Protein AF-A0A972GJ49-F1 (afdb_monomer_lite)

Structure (mmCIF, N/CA/C/O backbone):
data_AF-A0A972GJ49-F1
#
_entry.id   AF-A0A972GJ49-F1
#
loop_
_atom_site.group_PDB
_atom_site.id
_atom_site.type_symbol
_atom_site.label_atom_id
_atom_site.label_alt_id
_atom_site.label_comp_id
_atom_site.label_asym_id
_atom_site.label_entity_id
_atom_site.label_seq_id
_atom_site.pdbx_PDB_ins_code
_atom_site.Cartn_x
_atom_site.Cartn_y
_atom_site.Cartn_z
_atom_site.occupancy
_atom_site.B_iso_or_equiv
_atom_site.auth_seq_id
_atom_site.auth_comp_id
_atom_site.auth_asym_id
_atom_site.auth_atom_id
_atom_site.pdbx_PDB_model_num
ATOM 1 N N . MET A 1 1 ? 14.540 -7.497 -19.920 1.00 67.38 1 MET A N 1
ATOM 2 C CA . MET A 1 1 ? 15.086 -6.366 -19.139 1.00 67.38 1 MET A CA 1
ATOM 3 C C . MET A 1 1 ? 14.039 -5.266 -19.133 1.00 67.38 1 MET A C 1
ATOM 5 O O . MET A 1 1 ? 13.673 -4.796 -20.205 1.00 67.38 1 MET A O 1
ATOM 9 N N . ILE A 1 2 ? 13.479 -4.933 -17.970 1.00 77.19 2 ILE A N 1
ATOM 10 C CA . ILE A 1 2 ? 12.448 -3.892 -17.863 1.00 77.19 2 ILE A CA 1
ATOM 11 C C . ILE A 1 2 ? 13.086 -2.532 -18.159 1.00 77.19 2 ILE A C 1
ATOM 13 O O . ILE A 1 2 ? 14.187 -2.237 -17.698 1.00 77.19 2 ILE A O 1
ATOM 17 N N . ASN A 1 3 ? 12.400 -1.701 -18.942 1.00 90.19 3 ASN A N 1
ATOM 18 C CA . ASN A 1 3 ? 12.855 -0.346 -19.225 1.00 90.19 3 ASN A CA 1
ATOM 19 C C . ASN A 1 3 ? 12.867 0.481 -17.926 1.00 90.19 3 ASN A C 1
ATOM 21 O O . ASN A 1 3 ? 11.826 0.660 -17.291 1.00 90.19 3 ASN A O 1
ATOM 25 N N . ASN A 1 4 ? 14.030 1.023 -17.557 1.00 89.44 4 ASN A N 1
ATOM 26 C CA . ASN A 1 4 ? 14.206 1.789 -16.319 1.00 89.44 4 ASN A CA 1
ATOM 27 C C . ASN A 1 4 ? 13.275 3.009 -16.223 1.00 89.44 4 ASN A C 1
ATOM 29 O O . ASN A 1 4 ? 12.807 3.331 -15.137 1.00 89.44 4 ASN A O 1
ATOM 33 N N . VAL A 1 5 ? 12.941 3.656 -17.343 1.00 92.50 5 VAL A N 1
ATOM 34 C CA . VAL A 1 5 ? 11.990 4.780 -17.365 1.00 92.50 5 VAL A CA 1
ATOM 35 C C . VAL A 1 5 ? 10.581 4.306 -17.012 1.00 92.50 5 VAL A C 1
ATOM 37 O O . VAL A 1 5 ? 9.883 4.968 -16.245 1.00 92.50 5 VAL A O 1
ATOM 40 N N . ILE A 1 6 ? 10.165 3.154 -17.547 1.00 90.94 6 ILE A N 1
ATOM 41 C CA . ILE A 1 6 ? 8.862 2.549 -17.234 1.00 90.94 6 ILE A CA 1
ATOM 42 C C . ILE A 1 6 ? 8.819 2.155 -15.758 1.00 90.94 6 ILE A C 1
ATOM 44 O O . ILE A 1 6 ? 7.852 2.484 -15.075 1.00 90.94 6 ILE A O 1
ATOM 48 N N . LYS A 1 7 ? 9.891 1.534 -15.251 1.00 92.56 7 LYS A N 1
ATOM 49 C CA . LYS A 1 7 ? 10.006 1.161 -13.839 1.00 92.56 7 LYS A CA 1
ATOM 50 C C . LYS A 1 7 ? 9.868 2.375 -12.920 1.00 92.56 7 LYS A C 1
ATOM 52 O O . LYS A 1 7 ? 9.018 2.364 -12.039 1.00 92.56 7 LYS A O 1
ATOM 57 N N . THR A 1 8 ? 10.614 3.452 -13.169 1.00 93.44 8 THR A N 1
ATOM 58 C CA . THR A 1 8 ? 10.538 4.677 -12.355 1.00 93.44 8 THR A CA 1
ATOM 59 C C . THR A 1 8 ? 9.139 5.296 -12.363 1.00 93.44 8 THR A C 1
ATOM 61 O O . THR A 1 8 ? 8.633 5.691 -11.314 1.00 93.44 8 THR A O 1
ATOM 64 N N . LYS A 1 9 ? 8.479 5.354 -13.528 1.00 94.56 9 LYS A N 1
ATOM 65 C CA . LYS A 1 9 ? 7.103 5.869 -13.625 1.00 94.56 9 LYS A CA 1
ATOM 66 C C . LYS A 1 9 ? 6.112 4.996 -12.856 1.00 94.56 9 LYS A C 1
ATOM 68 O O . LYS A 1 9 ? 5.271 5.528 -12.138 1.00 94.56 9 LYS A O 1
ATOM 73 N N . ALA A 1 10 ? 6.239 3.676 -12.972 1.00 94.56 10 ALA A N 1
ATOM 74 C CA . ALA A 1 10 ? 5.404 2.730 -12.245 1.00 94.56 10 ALA A CA 1
ATOM 75 C C . ALA A 1 10 ? 5.596 2.851 -10.726 1.00 94.56 10 ALA A C 1
ATOM 77 O O . ALA A 1 10 ? 4.610 2.884 -10.003 1.00 94.56 10 ALA A O 1
ATOM 78 N N . MET A 1 11 ? 6.831 3.007 -10.237 1.00 93.75 11 MET A N 1
ATOM 79 C CA . MET A 1 11 ? 7.099 3.246 -8.810 1.00 93.75 11 MET A CA 1
ATOM 80 C C . MET A 1 11 ? 6.448 4.546 -8.311 1.00 93.75 11 MET A C 1
ATOM 82 O O . MET A 1 11 ? 5.850 4.567 -7.238 1.00 93.75 11 MET A O 1
ATOM 86 N N . GLY A 1 12 ? 6.524 5.624 -9.100 1.00 93.81 12 GLY A N 1
ATOM 87 C CA . GLY A 1 12 ? 5.852 6.887 -8.783 1.00 93.81 12 GLY A CA 1
ATOM 88 C C . GLY A 1 12 ? 4.336 6.725 -8.665 1.00 93.81 12 GLY A C 1
ATOM 89 O O . GLY A 1 12 ? 3.744 7.174 -7.685 1.00 93.81 12 GLY A O 1
ATOM 90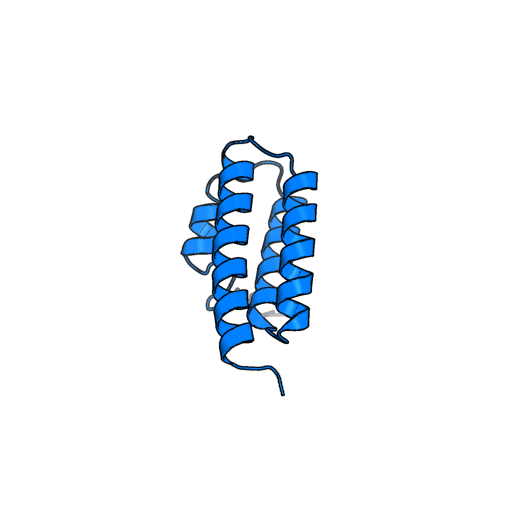 N N . PHE A 1 13 ? 3.732 6.018 -9.623 1.00 96.00 13 PHE A N 1
ATOM 91 C CA . PHE A 1 13 ? 2.311 5.681 -9.592 1.00 96.00 13 PHE A CA 1
ATOM 92 C C . PHE A 1 13 ? 1.946 4.826 -8.369 1.00 96.00 13 PHE A C 1
ATOM 94 O O . PHE A 1 13 ? 0.998 5.154 -7.663 1.00 96.00 13 PHE A O 1
ATOM 101 N N . ILE A 1 14 ? 2.718 3.771 -8.076 1.00 95.88 14 ILE A N 1
ATOM 102 C CA . ILE A 1 14 ? 2.489 2.877 -6.931 1.00 95.88 14 ILE A CA 1
ATOM 103 C C . ILE A 1 14 ? 2.432 3.671 -5.621 1.00 95.88 14 ILE A C 1
ATOM 105 O O . ILE A 1 14 ? 1.494 3.495 -4.847 1.00 95.88 14 ILE A O 1
ATOM 109 N N . ASN A 1 15 ? 3.392 4.572 -5.382 1.00 94.25 15 ASN A N 1
ATOM 110 C CA . ASN A 1 15 ? 3.406 5.387 -4.163 1.00 94.25 15 ASN A CA 1
ATOM 111 C C . ASN A 1 15 ? 2.170 6.287 -4.054 1.00 94.25 15 ASN A C 1
ATOM 113 O O . ASN A 1 15 ? 1.530 6.331 -3.004 1.00 94.25 15 ASN A O 1
ATOM 117 N N . GLN A 1 16 ? 1.837 6.992 -5.140 1.00 96.38 16 GLN A N 1
ATOM 118 C CA . GLN A 1 16 ? 0.681 7.890 -5.179 1.00 96.38 16 GLN A CA 1
ATOM 119 C C . GLN A 1 16 ? -0.619 7.131 -4.910 1.00 96.38 16 GLN A C 1
ATOM 121 O O . GLN A 1 16 ? -1.456 7.589 -4.134 1.00 96.38 16 GLN A O 1
ATOM 126 N N . GLU A 1 17 ? -0.764 5.953 -5.510 1.00 97.12 17 GLU A N 1
ATOM 127 C CA . GLU A 1 17 ? -1.988 5.174 -5.412 1.00 97.12 17 GLU A CA 1
ATOM 128 C C . GLU A 1 17 ? -2.145 4.508 -4.041 1.00 97.12 17 GLU A C 1
ATOM 130 O O . GLU A 1 17 ? -3.239 4.527 -3.478 1.00 97.12 17 GLU A O 1
ATOM 135 N N . ILE A 1 18 ? -1.058 4.007 -3.436 1.00 96.38 18 ILE A N 1
ATOM 136 C CA . ILE A 1 18 ? -1.094 3.541 -2.040 1.00 96.38 18 ILE A CA 1
ATOM 137 C C . ILE A 1 18 ? -1.499 4.695 -1.120 1.00 96.38 18 ILE A C 1
ATOM 139 O O . ILE A 1 18 ? -2.400 4.533 -0.298 1.00 96.38 18 ILE A O 1
ATOM 143 N N . GLU A 1 19 ? -0.879 5.870 -1.254 1.00 95.38 19 GLU A N 1
ATOM 144 C CA . GLU A 1 19 ? -1.203 7.015 -0.402 1.00 95.38 19 GLU A CA 1
ATOM 145 C C . GLU A 1 19 ? -2.669 7.445 -0.545 1.00 95.38 19 GLU A C 1
ATOM 147 O O . GLU A 1 19 ? -3.333 7.709 0.467 1.00 95.38 19 GLU A O 1
ATOM 152 N N . ARG A 1 20 ? -3.185 7.485 -1.779 1.00 97.12 20 ARG A N 1
ATOM 153 C CA . ARG A 1 20 ? -4.584 7.808 -2.075 1.00 97.12 20 ARG A CA 1
ATOM 154 C C . ARG A 1 20 ? -5.530 6.818 -1.397 1.00 97.12 20 ARG A C 1
ATOM 156 O O . ARG A 1 20 ? -6.364 7.242 -0.599 1.00 97.12 20 ARG A O 1
ATOM 163 N N . LEU A 1 21 ? -5.345 5.517 -1.637 1.00 97.62 21 LEU A N 1
ATOM 164 C CA . LEU A 1 21 ? -6.187 4.452 -1.079 1.00 97.62 21 LEU A CA 1
ATOM 165 C C . LEU A 1 21 ? -6.173 4.450 0.453 1.00 97.62 21 LEU A C 1
ATOM 167 O O . LEU A 1 21 ? -7.220 4.333 1.086 1.00 97.62 21 LEU A O 1
ATOM 171 N N . LEU A 1 22 ? -5.001 4.625 1.067 1.00 95.81 22 LEU A N 1
ATOM 172 C CA . LEU A 1 22 ? -4.881 4.688 2.523 1.00 95.81 22 LEU A CA 1
ATOM 173 C C . LEU A 1 22 ? -5.551 5.933 3.109 1.00 95.81 22 LEU A C 1
ATOM 175 O O . LEU A 1 22 ? -6.205 5.839 4.144 1.00 95.81 22 LEU A O 1
ATOM 179 N N . THR A 1 23 ? -5.418 7.086 2.448 1.00 94.69 23 THR A N 1
ATOM 180 C CA . THR A 1 23 ? -6.059 8.336 2.884 1.00 94.69 23 THR A CA 1
ATOM 181 C C . THR A 1 23 ? -7.580 8.246 2.779 1.00 94.69 23 THR A C 1
ATOM 183 O O . THR A 1 23 ? -8.287 8.680 3.686 1.00 94.69 23 THR A O 1
ATOM 186 N N . GLU A 1 24 ? -8.092 7.698 1.680 1.00 96.25 24 GLU A N 1
ATOM 187 C CA . GLU A 1 24 ? -9.529 7.526 1.463 1.00 96.25 24 GLU A CA 1
ATOM 188 C C . GLU A 1 24 ? -10.129 6.516 2.441 1.00 96.25 24 GLU A C 1
ATOM 190 O O . GLU A 1 24 ? -11.172 6.799 3.031 1.00 96.25 24 GLU A O 1
ATOM 195 N N . LEU A 1 25 ? -9.444 5.394 2.688 1.00 95.50 25 LEU A N 1
ATOM 196 C CA . LEU A 1 25 ? -9.867 4.406 3.681 1.00 95.50 25 LEU A CA 1
ATOM 197 C C . LEU A 1 25 ? -9.873 5.003 5.095 1.00 95.50 25 LEU A C 1
ATOM 199 O O . LEU A 1 25 ? -10.833 4.824 5.838 1.00 95.50 25 LEU A O 1
ATOM 203 N N . GLU A 1 26 ? -8.824 5.742 5.469 1.00 93.62 26 GLU A N 1
ATOM 204 C CA . GLU A 1 26 ? -8.726 6.399 6.779 1.00 93.62 26 GLU A CA 1
ATOM 205 C C . GLU A 1 26 ? -9.839 7.438 6.995 1.00 93.62 26 GLU A C 1
ATOM 207 O O . GLU A 1 26 ? -10.326 7.601 8.113 1.00 93.62 26 GLU A O 1
ATOM 212 N N . ARG A 1 27 ? -10.271 8.113 5.924 1.00 93.25 27 ARG A N 1
ATOM 213 C CA . ARG A 1 27 ? -11.377 9.084 5.941 1.00 93.25 27 ARG A CA 1
ATOM 214 C C . ARG A 1 27 ? -12.763 8.446 5.818 1.00 93.25 27 ARG A C 1
ATOM 216 O O . ARG A 1 27 ? -13.751 9.170 5.897 1.00 93.25 27 ARG A O 1
ATOM 223 N N . GLY A 1 28 ? -12.846 7.132 5.606 1.00 93.19 28 GLY A N 1
ATOM 224 C CA . GLY A 1 28 ? -14.108 6.431 5.359 1.00 93.19 28 GLY A CA 1
ATOM 225 C C . GLY A 1 28 ? -14.765 6.784 4.020 1.00 93.19 28 GLY A C 1
ATOM 226 O O . GLY A 1 28 ? -15.973 6.626 3.886 1.00 93.19 28 GLY A O 1
ATOM 227 N N . LEU A 1 29 ? -13.993 7.286 3.048 1.00 96.00 29 LEU A N 1
ATOM 228 C CA . LEU A 1 29 ? -14.478 7.595 1.696 1.00 96.00 29 LEU A CA 1
ATOM 229 C C . LEU A 1 29 ? -14.617 6.343 0.827 1.00 96.00 29 LEU A C 1
ATOM 231 O O . LEU A 1 29 ? -15.425 6.333 -0.094 1.00 96.00 29 LEU A O 1
ATOM 235 N N . ILE A 1 30 ? -13.834 5.307 1.131 1.00 96.50 30 ILE A N 1
ATOM 236 C CA . ILE A 1 30 ? -13.935 3.984 0.517 1.00 96.50 30 ILE A CA 1
ATOM 237 C C . ILE A 1 30 ? -14.054 2.917 1.599 1.00 96.50 30 ILE A C 1
ATOM 239 O O . ILE A 1 30 ? -13.544 3.060 2.716 1.00 96.50 30 ILE A O 1
ATOM 243 N N . SER A 1 31 ? -14.718 1.826 1.250 1.00 95.81 31 SER A N 1
ATOM 244 C CA . SER A 1 31 ? -14.817 0.633 2.073 1.00 95.81 31 SER A CA 1
ATOM 245 C C . SER A 1 31 ? -13.494 -0.134 2.135 1.00 95.81 31 SER A C 1
ATOM 247 O O . SER A 1 31 ? -12.577 0.027 1.324 1.00 95.81 31 SER A O 1
ATOM 249 N N . LYS A 1 32 ? -13.422 -1.043 3.109 1.00 95.25 32 LYS A N 1
ATOM 250 C CA . LYS A 1 32 ? -12.321 -1.995 3.266 1.00 95.25 32 LYS A CA 1
ATOM 251 C C . LYS A 1 32 ? -12.069 -2.806 1.989 1.00 95.25 32 LYS A C 1
ATOM 253 O O . LYS A 1 32 ? -10.915 -3.007 1.614 1.00 95.25 32 LYS A O 1
ATOM 258 N N . ASP A 1 33 ? -13.134 -3.265 1.337 1.00 96.38 33 ASP A N 1
ATOM 259 C CA . ASP A 1 33 ? -13.040 -4.119 0.152 1.00 96.38 33 ASP A CA 1
ATOM 260 C C . ASP A 1 33 ? -12.572 -3.332 -1.074 1.00 96.38 33 ASP A C 1
ATOM 262 O O . ASP A 1 33 ? -11.708 -3.812 -1.809 1.00 96.38 33 ASP A O 1
ATOM 266 N N . GLU A 1 34 ? -13.044 -2.093 -1.244 1.00 97.50 34 GLU A N 1
ATOM 267 C CA . GLU A 1 34 ? -12.558 -1.181 -2.288 1.00 97.50 34 GLU A CA 1
ATOM 268 C C . GLU A 1 34 ? -11.068 -0.868 -2.109 1.00 97.50 34 GLU A C 1
ATOM 270 O O . GLU A 1 34 ? -10.297 -0.955 -3.068 1.00 97.50 34 GLU A O 1
ATOM 275 N N . ALA A 1 35 ? -10.628 -0.594 -0.876 1.00 97.25 35 ALA A N 1
ATOM 276 C CA . ALA A 1 35 ? -9.217 -0.361 -0.580 1.00 97.25 35 ALA A CA 1
ATOM 277 C C . ALA A 1 35 ? -8.349 -1.592 -0.892 1.00 97.25 35 ALA A C 1
ATOM 279 O O . ALA A 1 35 ? -7.294 -1.467 -1.515 1.00 97.25 35 ALA A O 1
ATOM 280 N N . ILE A 1 36 ? -8.791 -2.794 -0.502 1.00 97.31 36 ILE A N 1
ATOM 281 C CA . ILE A 1 36 ? -8.079 -4.047 -0.801 1.00 97.31 36 ILE A CA 1
ATOM 282 C C . ILE A 1 36 ? -8.048 -4.316 -2.313 1.00 97.31 36 ILE A C 1
ATOM 284 O O . ILE A 1 36 ? -7.010 -4.725 -2.833 1.00 97.31 36 ILE A O 1
ATOM 288 N N . GLY A 1 37 ? -9.148 -4.073 -3.031 1.00 98.19 37 GLY A N 1
ATOM 289 C CA . GLY A 1 37 ? -9.210 -4.196 -4.490 1.00 98.19 37 GLY A CA 1
ATOM 290 C C . GLY A 1 37 ? -8.226 -3.259 -5.198 1.00 98.19 37 GLY A C 1
ATOM 291 O O . GLY A 1 37 ? -7.468 -3.694 -6.071 1.00 98.19 37 GLY A O 1
ATOM 292 N N . GLY A 1 38 ? -8.165 -1.999 -4.758 1.00 98.00 38 GLY A N 1
ATOM 293 C CA . GLY A 1 38 ? -7.178 -1.028 -5.229 1.00 98.00 38 GLY A CA 1
ATOM 294 C C . GLY A 1 38 ? -5.745 -1.491 -4.958 1.00 98.00 38 GLY A C 1
ATOM 295 O O . GLY A 1 38 ? -4.929 -1.555 -5.875 1.00 98.00 38 GLY A O 1
ATOM 296 N N . LEU A 1 39 ? -5.450 -1.923 -3.729 1.00 98.00 39 LEU A N 1
ATOM 297 C CA . LEU A 1 39 ? -4.121 -2.412 -3.348 1.00 98.00 39 LEU A CA 1
ATOM 298 C C . LEU A 1 39 ? -3.697 -3.659 -4.140 1.00 98.00 39 LEU A C 1
ATOM 300 O O . LEU A 1 39 ? -2.537 -3.757 -4.529 1.00 98.00 39 LEU A O 1
ATOM 304 N N . ASN A 1 40 ? -4.613 -4.580 -4.453 1.00 98.25 40 ASN A N 1
ATOM 305 C CA . ASN A 1 40 ? -4.318 -5.722 -5.329 1.00 98.25 40 ASN A CA 1
ATOM 306 C C . ASN A 1 40 ? -3.956 -5.280 -6.756 1.00 98.25 40 ASN A C 1
ATOM 308 O O . ASN A 1 40 ? -3.076 -5.865 -7.386 1.00 98.25 40 ASN A O 1
ATOM 312 N N . THR A 1 41 ? -4.594 -4.225 -7.264 1.00 97.94 41 THR A N 1
ATOM 313 C CA . THR A 1 41 ? -4.237 -3.652 -8.571 1.00 97.94 41 THR A CA 1
ATOM 314 C C . THR A 1 41 ? -2.821 -3.079 -8.538 1.00 97.94 41 THR A C 1
ATOM 316 O O . THR A 1 41 ? -2.013 -3.369 -9.421 1.00 97.94 41 THR A O 1
ATOM 319 N N . VAL A 1 42 ? -2.479 -2.342 -7.478 1.00 97.56 42 VAL A N 1
ATOM 320 C CA . VAL A 1 42 ? -1.121 -1.818 -7.276 1.00 97.56 42 VAL A CA 1
ATOM 321 C C . VAL A 1 42 ? -0.096 -2.950 -7.130 1.00 97.56 42 VAL A C 1
ATOM 323 O O . VAL A 1 42 ? 0.994 -2.867 -7.697 1.00 97.56 42 VAL A O 1
ATOM 326 N N . TYR A 1 43 ? -0.446 -4.039 -6.440 1.00 97.75 43 TYR A N 1
ATOM 327 C CA . TYR A 1 43 ? 0.401 -5.229 -6.325 1.00 97.75 43 TYR A CA 1
ATOM 328 C C . TYR A 1 43 ? 0.722 -5.832 -7.695 1.00 97.75 43 TYR A C 1
ATOM 330 O O . TYR A 1 43 ? 1.877 -6.151 -7.966 1.00 97.75 43 TYR A O 1
ATOM 338 N N . ASN A 1 44 ? -0.269 -5.943 -8.582 1.00 97.75 44 ASN A N 1
ATOM 339 C CA . ASN A 1 44 ? -0.058 -6.474 -9.930 1.00 97.75 44 ASN A CA 1
ATOM 340 C C . ASN A 1 44 ? 0.896 -5.594 -10.750 1.00 97.75 44 ASN A C 1
ATOM 342 O O . ASN A 1 44 ? 1.725 -6.115 -11.493 1.00 97.75 44 ASN A O 1
ATOM 346 N N . ILE A 1 45 ? 0.837 -4.270 -10.575 1.00 96.56 45 ILE A N 1
ATOM 347 C CA . ILE A 1 45 ? 1.783 -3.342 -11.211 1.00 96.56 45 ILE A CA 1
ATOM 348 C C . ILE A 1 45 ? 3.191 -3.544 -10.640 1.00 96.56 45 ILE A C 1
ATOM 350 O O . ILE A 1 45 ? 4.141 -3.663 -11.412 1.00 96.56 45 ILE A O 1
ATOM 354 N N . ALA A 1 46 ? 3.327 -3.645 -9.313 1.00 96.06 46 ALA A N 1
ATOM 355 C CA . ALA A 1 46 ? 4.601 -3.928 -8.648 1.00 96.06 46 ALA A CA 1
ATOM 356 C C . ALA A 1 46 ? 5.208 -5.264 -9.111 1.00 96.06 46 ALA A C 1
ATOM 358 O O . ALA A 1 46 ? 6.398 -5.333 -9.417 1.00 96.06 46 ALA A O 1
ATOM 359 N N . SER A 1 47 ? 4.376 -6.301 -9.243 1.00 96.62 47 SER A N 1
ATOM 360 C CA . SER A 1 47 ? 4.765 -7.596 -9.803 1.00 96.62 47 SER A CA 1
ATOM 361 C C . SER A 1 47 ? 5.211 -7.474 -11.259 1.00 96.62 47 SER A C 1
ATOM 363 O O . SER A 1 47 ? 6.201 -8.090 -11.640 1.00 96.62 47 SER A O 1
ATOM 365 N N . GLY A 1 48 ? 4.523 -6.664 -12.070 1.00 95.38 48 GLY A N 1
ATOM 366 C CA . GLY A 1 48 ? 4.877 -6.431 -13.473 1.00 95.38 48 GLY A CA 1
ATOM 367 C C . GLY A 1 48 ? 6.215 -5.709 -13.670 1.00 95.38 48 GLY A C 1
ATOM 368 O O . GLY A 1 48 ? 6.840 -5.864 -14.716 1.00 95.38 48 GLY A O 1
ATOM 369 N N . ILE A 1 49 ? 6.675 -4.947 -12.670 1.00 95.19 49 ILE A N 1
ATOM 370 C CA . ILE A 1 49 ? 8.006 -4.312 -12.661 1.00 95.19 49 ILE A CA 1
ATOM 371 C C . ILE A 1 49 ? 9.045 -5.063 -11.812 1.00 95.19 49 ILE A C 1
ATOM 373 O O . ILE A 1 49 ? 10.142 -4.538 -11.575 1.00 95.19 49 ILE A O 1
ATOM 377 N N . GLU A 1 50 ? 8.694 -6.270 -11.356 1.00 94.25 50 GLU A N 1
ATOM 378 C CA . GLU A 1 50 ? 9.526 -7.149 -10.528 1.00 94.25 50 GLU A CA 1
ATOM 379 C C . GLU A 1 50 ? 10.058 -6.450 -9.258 1.00 94.25 50 GLU A C 1
ATOM 381 O O . GLU A 1 50 ? 11.197 -6.657 -8.834 1.00 94.25 50 GLU A O 1
ATOM 386 N N . ASP A 1 51 ? 9.250 -5.578 -8.642 1.00 91.62 51 ASP A N 1
ATOM 387 C CA . ASP A 1 51 ? 9.621 -4.886 -7.405 1.00 91.62 51 ASP A CA 1
ATOM 388 C C . ASP A 1 51 ? 9.094 -5.621 -6.167 1.00 91.62 51 ASP A C 1
ATOM 390 O O . ASP A 1 51 ? 7.997 -5.377 -5.657 1.00 91.62 51 ASP A O 1
ATOM 394 N N . VAL A 1 52 ? 9.928 -6.535 -5.667 1.00 92.38 52 VAL A N 1
ATOM 395 C CA . VAL A 1 52 ? 9.619 -7.384 -4.509 1.00 92.38 52 VAL A CA 1
ATOM 396 C C . VAL A 1 52 ? 9.343 -6.565 -3.245 1.00 92.38 52 VAL A C 1
ATOM 398 O O . VAL A 1 52 ? 8.523 -6.981 -2.425 1.00 92.38 52 VAL A O 1
ATOM 401 N N . LYS A 1 53 ? 9.983 -5.399 -3.074 1.00 91.25 53 LYS A N 1
ATOM 402 C CA . LYS A 1 53 ? 9.780 -4.567 -1.878 1.00 91.25 53 LYS A CA 1
ATOM 403 C C . LYS A 1 53 ? 8.363 -4.011 -1.858 1.00 91.25 53 LYS A C 1
ATOM 405 O O . LYS A 1 53 ? 7.651 -4.201 -0.872 1.00 91.25 53 LYS A O 1
ATOM 410 N N . TYR A 1 54 ? 7.914 -3.436 -2.975 1.00 92.69 54 TYR A N 1
ATOM 411 C CA . TYR A 1 54 ? 6.533 -2.969 -3.089 1.00 92.69 54 TYR A CA 1
ATOM 412 C C . TYR A 1 54 ? 5.526 -4.101 -2.916 1.00 92.69 54 TYR A C 1
ATOM 414 O O . TYR A 1 54 ? 4.563 -3.943 -2.168 1.00 92.69 54 TYR A O 1
ATOM 422 N N . MET A 1 55 ? 5.764 -5.261 -3.531 1.00 95.12 55 MET A N 1
ATOM 423 C CA . MET A 1 55 ? 4.891 -6.428 -3.371 1.00 95.12 55 MET A CA 1
ATOM 424 C C . MET A 1 55 ? 4.739 -6.834 -1.896 1.00 95.12 55 MET A C 1
ATOM 426 O O . MET A 1 55 ? 3.620 -7.016 -1.414 1.00 95.12 55 MET A O 1
ATOM 430 N N . GLN A 1 56 ? 5.848 -6.938 -1.15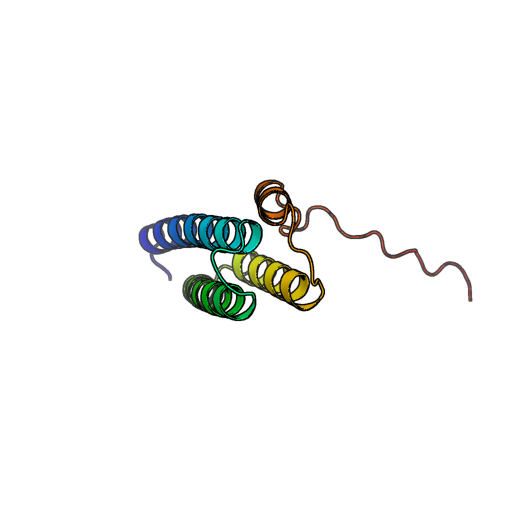6 1.00 94.31 56 GLN A N 1
ATOM 431 C CA . GLN A 1 56 ? 5.831 -7.286 0.267 1.00 94.31 56 GLN A CA 1
ATOM 432 C C . GLN A 1 56 ? 5.109 -6.233 1.110 1.00 94.31 56 GLN A C 1
ATOM 434 O O . GLN A 1 56 ? 4.298 -6.579 1.972 1.00 94.31 56 GLN A O 1
ATOM 439 N N . THR A 1 57 ? 5.379 -4.956 0.858 1.00 93.69 57 THR A N 1
ATOM 440 C CA . THR A 1 57 ? 4.765 -3.850 1.594 1.00 93.69 57 THR A CA 1
ATOM 441 C C . THR A 1 57 ? 3.262 -3.784 1.364 1.00 93.69 57 THR A C 1
ATOM 443 O O . THR A 1 57 ? 2.503 -3.69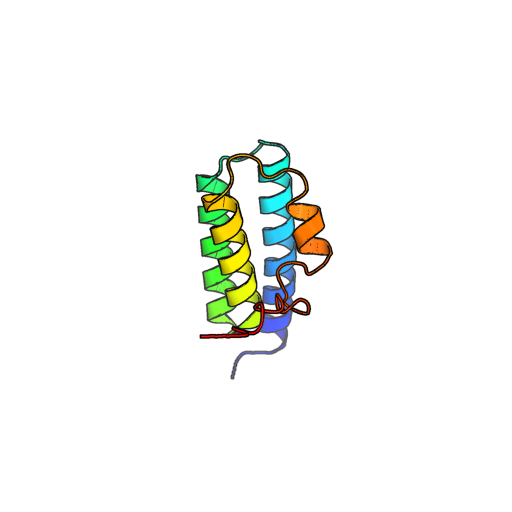6 2.330 1.00 93.69 57 THR A O 1
ATOM 446 N N . ILE A 1 58 ? 2.804 -3.959 0.125 1.00 95.38 58 ILE A N 1
ATOM 447 C CA . ILE A 1 58 ? 1.375 -4.019 -0.197 1.00 95.38 58 ILE A CA 1
ATOM 448 C C . ILE A 1 58 ? 0.704 -5.209 0.505 1.00 95.38 58 ILE A C 1
ATOM 450 O O . ILE A 1 58 ? -0.345 -5.036 1.124 1.00 95.38 58 ILE A O 1
ATOM 454 N N . CYS A 1 59 ? 1.327 -6.394 0.510 1.00 95.38 59 CYS A N 1
ATOM 455 C CA . CYS A 1 59 ? 0.806 -7.553 1.244 1.00 95.38 59 CYS A CA 1
ATOM 456 C C . CYS A 1 59 ? 0.649 -7.280 2.748 1.00 95.38 59 CYS A C 1
ATOM 458 O O . CYS A 1 59 ? -0.374 -7.641 3.336 1.00 95.38 59 CYS A O 1
ATOM 460 N N . LYS A 1 60 ? 1.628 -6.617 3.377 1.00 93.50 60 LYS A N 1
ATOM 461 C CA . LYS A 1 60 ? 1.558 -6.247 4.801 1.00 93.50 60 LYS A CA 1
ATOM 462 C C . LYS A 1 60 ? 0.439 -5.243 5.075 1.00 93.50 60 LYS A C 1
ATOM 464 O O . LYS A 1 60 ? -0.284 -5.399 6.058 1.00 93.50 60 LYS A O 1
ATOM 469 N N . ILE A 1 61 ? 0.261 -4.255 4.198 1.00 94.56 61 ILE A N 1
ATOM 470 C CA . ILE A 1 61 ? -0.833 -3.281 4.290 1.00 94.56 61 ILE A CA 1
ATOM 471 C C . ILE A 1 61 ? -2.189 -3.994 4.184 1.00 94.56 61 ILE A C 1
ATOM 473 O O . ILE A 1 61 ? -3.053 -3.798 5.039 1.00 94.56 61 ILE A O 1
ATOM 477 N N . ILE A 1 62 ? -2.368 -4.874 3.193 1.00 95.69 62 ILE A N 1
ATOM 478 C CA . ILE A 1 62 ? -3.603 -5.655 3.022 1.00 95.69 62 ILE A CA 1
ATOM 479 C C . ILE A 1 62 ? -3.876 -6.515 4.262 1.00 95.69 62 ILE A C 1
ATOM 481 O O . ILE A 1 62 ? -5.005 -6.545 4.754 1.00 95.69 62 ILE A O 1
ATOM 485 N N . ALA A 1 63 ? -2.861 -7.200 4.796 1.00 93.31 63 ALA A N 1
ATOM 486 C CA . ALA A 1 63 ? -2.997 -8.006 6.008 1.00 93.31 63 ALA A CA 1
ATOM 487 C C . ALA A 1 63 ? -3.421 -7.154 7.216 1.00 93.31 63 ALA A C 1
ATOM 489 O O . ALA A 1 63 ? -4.327 -7.540 7.961 1.00 93.31 63 ALA A O 1
ATOM 490 N N . TYR A 1 64 ? -2.832 -5.965 7.373 1.00 92.00 64 TYR A N 1
ATOM 491 C CA . TYR A 1 64 ? -3.212 -5.017 8.415 1.00 92.00 64 TYR A CA 1
ATOM 492 C C . TYR A 1 64 ? -4.683 -4.602 8.283 1.00 92.00 64 TYR A C 1
ATOM 494 O O . TYR A 1 64 ? -5.448 -4.777 9.234 1.00 92.00 64 TYR A O 1
ATOM 502 N N . ILE A 1 65 ? -5.103 -4.152 7.094 1.00 93.81 65 ILE A N 1
ATOM 503 C CA . ILE A 1 65 ? -6.492 -3.759 6.810 1.00 93.81 65 ILE A CA 1
ATOM 504 C C . ILE A 1 65 ? -7.449 -4.926 7.087 1.00 93.81 65 ILE A C 1
ATOM 506 O O . ILE A 1 65 ? -8.493 -4.750 7.711 1.00 93.81 65 ILE A O 1
ATOM 510 N N . ARG A 1 66 ? -7.093 -6.156 6.700 1.00 92.88 66 ARG A N 1
ATOM 511 C CA . ARG A 1 66 ? -7.907 -7.347 6.987 1.00 92.88 66 ARG A CA 1
ATOM 512 C C . ARG A 1 66 ? -8.072 -7.603 8.482 1.00 92.88 66 ARG A C 1
ATOM 514 O O . ARG A 1 66 ? -9.193 -7.868 8.905 1.00 92.88 66 ARG A O 1
ATOM 521 N N . SER A 1 67 ? -6.996 -7.483 9.256 1.00 89.19 67 SER A N 1
ATOM 522 C CA . SER A 1 67 ? -6.964 -7.824 10.686 1.00 89.19 67 SER A CA 1
ATOM 523 C C . SER A 1 67 ? -7.591 -6.785 11.622 1.00 89.19 67 SER A C 1
ATOM 525 O O . SER A 1 67 ? -7.864 -7.093 12.783 1.00 89.19 67 SER A O 1
ATOM 527 N N . LYS A 1 68 ? -7.787 -5.546 11.161 1.00 83.25 68 LYS A N 1
ATOM 528 C CA . LYS A 1 68 ? -8.311 -4.449 11.981 1.00 83.25 68 LYS A CA 1
ATOM 529 C C . LYS A 1 68 ? -9.706 -4.034 11.520 1.00 83.25 68 LYS A C 1
ATOM 531 O O . LYS A 1 68 ? -10.054 -4.181 10.350 1.00 83.25 68 LYS A O 1
ATOM 536 N N . ASN A 1 69 ? -10.480 -3.486 12.455 1.00 78.56 69 ASN A N 1
ATOM 537 C CA . ASN A 1 69 ? -11.743 -2.785 12.184 1.00 78.56 69 ASN A CA 1
ATOM 538 C C . ASN A 1 69 ? -11.566 -1.258 12.202 1.00 78.56 69 ASN A C 1
ATOM 540 O O . ASN A 1 69 ? -12.459 -0.527 11.795 1.00 78.56 69 ASN A O 1
ATOM 544 N N . TYR A 1 70 ? -10.405 -0.785 12.667 1.00 77.50 70 TYR A N 1
ATOM 545 C CA . TYR A 1 70 ? -10.046 0.624 12.751 1.00 77.50 70 TYR A CA 1
ATOM 546 C C . TYR A 1 70 ? -8.705 0.842 12.047 1.00 77.50 70 TYR A C 1
ATOM 548 O O . TYR A 1 70 ? -7.714 0.201 12.397 1.00 77.50 70 TYR A O 1
ATOM 556 N N . TYR A 1 71 ? -8.686 1.748 11.069 1.00 81.50 71 TYR A N 1
ATOM 557 C CA . TYR A 1 71 ? -7.533 2.033 10.196 1.00 81.50 71 TYR A CA 1
ATOM 558 C C . TYR A 1 71 ? -6.941 3.426 10.437 1.00 81.50 71 TYR A C 1
ATOM 560 O O . TYR A 1 71 ? -6.267 3.988 9.578 1.00 81.50 71 TYR A O 1
ATOM 568 N N . PHE A 1 72 ? -7.212 4.009 11.604 1.00 80.44 72 PHE A N 1
ATOM 569 C CA . PHE A 1 72 ? -6.721 5.334 11.962 1.00 80.44 72 PHE A CA 1
ATOM 570 C C . PHE A 1 72 ? -5.186 5.370 11.926 1.00 80.44 72 PHE A C 1
ATOM 572 O O . PHE A 1 72 ? -4.538 4.473 12.468 1.00 80.44 72 PHE A O 1
ATOM 579 N N 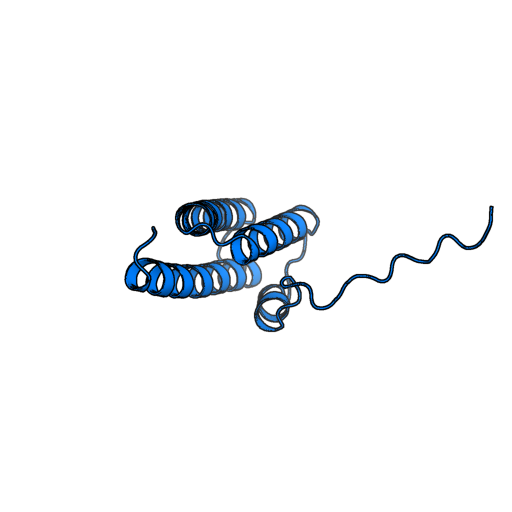. LYS A 1 73 ? -4.603 6.409 11.314 1.00 82.88 73 LYS A N 1
ATOM 580 C CA . LYS A 1 73 ? -3.156 6.585 11.095 1.00 82.88 73 LYS A CA 1
ATOM 581 C C . LYS A 1 73 ? -2.496 5.577 10.148 1.00 82.88 73 LYS A C 1
ATOM 583 O O . LYS A 1 73 ? -1.262 5.560 10.085 1.00 82.88 73 LYS A O 1
ATOM 588 N N . ILE A 1 74 ? -3.243 4.775 9.385 1.00 85.81 74 ILE A N 1
ATOM 589 C CA . ILE A 1 74 ? -2.643 3.816 8.440 1.00 85.81 74 ILE A CA 1
ATOM 590 C C . ILE A 1 74 ? -1.755 4.514 7.399 1.00 85.81 74 ILE A C 1
ATOM 592 O O . ILE A 1 74 ? -0.665 4.023 7.099 1.00 85.81 74 ILE A O 1
ATOM 596 N N . LYS A 1 75 ? -2.143 5.714 6.939 1.00 86.06 75 LYS A N 1
ATOM 597 C CA . LYS A 1 75 ? -1.298 6.547 6.075 1.00 86.06 75 LYS A CA 1
ATOM 598 C C . LYS A 1 75 ? 0.024 6.886 6.757 1.00 86.06 75 LYS A C 1
ATOM 600 O O . LYS A 1 75 ? 1.087 6.736 6.167 1.00 86.06 75 LYS A O 1
ATOM 605 N N . SER A 1 76 ? -0.035 7.330 8.014 1.00 84.38 76 SER A N 1
ATOM 606 C CA . SER A 1 76 ? 1.162 7.701 8.773 1.00 84.38 76 SER A CA 1
ATOM 607 C C . SER A 1 76 ? 2.108 6.515 8.962 1.00 84.38 76 SER A C 1
ATOM 609 O O . SER A 1 76 ? 3.321 6.697 8.902 1.00 84.38 76 SER A O 1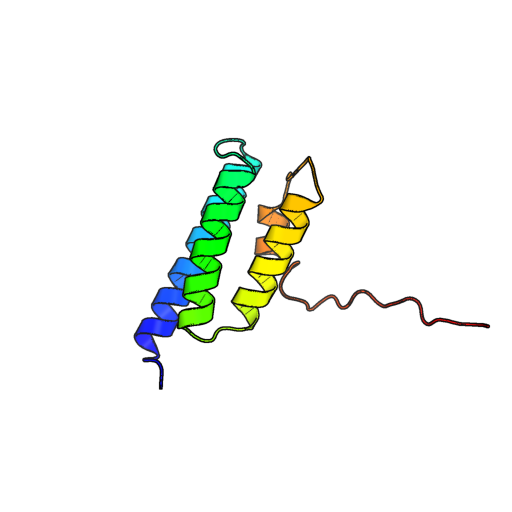
ATOM 611 N N . MET A 1 77 ? 1.571 5.307 9.156 1.00 84.56 77 MET A N 1
ATOM 612 C CA . MET A 1 77 ? 2.374 4.084 9.218 1.00 84.56 77 MET A CA 1
ATOM 613 C C . MET A 1 77 ? 3.089 3.829 7.888 1.00 84.56 77 MET A C 1
ATOM 615 O O . MET A 1 77 ? 4.294 3.581 7.883 1.00 84.56 77 MET A O 1
ATOM 619 N N . TYR A 1 78 ? 2.382 3.962 6.765 1.00 83.38 78 TYR A N 1
ATOM 620 C CA . TYR A 1 78 ? 2.981 3.831 5.439 1.00 83.38 78 TYR A CA 1
ATOM 621 C C . TYR A 1 78 ? 4.068 4.881 5.174 1.00 83.38 78 TYR A C 1
ATOM 623 O O . TYR A 1 78 ? 5.196 4.509 4.871 1.00 83.38 78 TYR A O 1
ATOM 631 N N . SER A 1 79 ? 3.796 6.172 5.396 1.00 80.38 79 SER A N 1
ATOM 632 C CA . SER A 1 79 ? 4.778 7.249 5.176 1.00 80.38 79 SER A CA 1
ATOM 633 C C . SER A 1 79 ? 6.024 7.144 6.064 1.00 80.38 79 SER A C 1
ATOM 635 O O . SER A 1 79 ? 7.068 7.693 5.727 1.00 80.38 79 SER A O 1
ATOM 637 N N . LYS A 1 80 ? 5.926 6.459 7.210 1.00 83.19 80 LYS A N 1
ATOM 638 C CA . LYS A 1 80 ? 7.057 6.182 8.109 1.00 83.19 80 LYS A CA 1
ATOM 639 C C . LYS A 1 80 ? 7.800 4.892 7.762 1.00 83.19 80 LYS A C 1
ATOM 641 O O . LYS A 1 80 ? 8.611 4.445 8.568 1.00 83.19 80 LYS A O 1
ATOM 646 N N . ASN A 1 81 ? 7.515 4.281 6.609 1.00 75.25 81 ASN A N 1
ATOM 647 C CA . ASN A 1 81 ? 8.088 3.005 6.189 1.00 75.25 81 ASN A CA 1
ATOM 648 C C . ASN A 1 81 ? 7.864 1.889 7.222 1.00 75.25 81 ASN A C 1
ATOM 650 O O . ASN A 1 81 ? 8.629 0.939 7.288 1.00 75.25 81 ASN A O 1
ATOM 654 N N . TYR A 1 82 ? 6.788 1.959 8.018 1.00 72.31 82 TYR A N 1
ATOM 655 C CA . TYR A 1 82 ? 6.486 0.935 9.027 1.00 72.31 82 TYR A CA 1
ATOM 656 C C . TYR A 1 82 ? 6.320 -0.457 8.398 1.00 72.31 82 TYR A C 1
ATOM 658 O O . TYR A 1 82 ? 6.584 -1.481 9.023 1.00 72.31 82 TYR A O 1
ATOM 666 N N . PHE A 1 83 ? 5.879 -0.490 7.142 1.00 69.19 83 PHE A N 1
ATOM 667 C CA . PHE A 1 83 ? 5.680 -1.716 6.378 1.00 69.19 83 PHE A CA 1
ATOM 668 C C . PHE A 1 83 ? 6.922 -2.125 5.555 1.00 69.19 83 PHE A C 1
ATOM 670 O O . PHE A 1 83 ? 7.084 -3.313 5.257 1.00 69.19 83 PHE A O 1
ATOM 677 N N . ASP A 1 84 ? 7.846 -1.196 5.293 1.00 65.69 84 ASP A N 1
ATOM 678 C CA . ASP A 1 84 ? 9.153 -1.444 4.674 1.00 65.69 84 ASP A CA 1
ATOM 679 C C . ASP A 1 84 ? 10.172 -1.754 5.782 1.00 65.69 84 ASP A C 1
ATOM 681 O O . ASP A 1 84 ? 10.769 -0.873 6.392 1.00 65.69 84 ASP A O 1
ATOM 685 N N . GLY A 1 85 ? 10.310 -3.041 6.103 1.00 54.44 85 GLY A N 1
ATOM 686 C CA . GLY A 1 85 ? 10.960 -3.524 7.323 1.00 54.44 85 GLY A CA 1
ATOM 687 C C . GLY A 1 85 ? 12.416 -3.091 7.530 1.00 54.44 85 GLY A C 1
ATOM 688 O O . GLY A 1 85 ? 13.336 -3.813 7.166 1.00 54.44 85 GLY A O 1
ATOM 689 N N . THR A 1 86 ? 12.611 -1.991 8.256 1.00 46.66 86 THR A N 1
ATOM 690 C CA . THR A 1 86 ? 13.765 -1.787 9.153 1.00 46.66 86 THR A CA 1
ATOM 691 C C . THR A 1 86 ? 13.442 -2.131 10.609 1.00 46.66 86 THR A C 1
ATOM 693 O O . THR A 1 86 ? 14.331 -2.120 11.454 1.00 46.66 86 THR A O 1
ATOM 696 N N . HIS A 1 87 ? 12.197 -2.508 10.908 1.00 45.44 87 HIS A N 1
ATOM 697 C CA . HIS A 1 87 ? 11.852 -3.203 12.142 1.00 45.44 8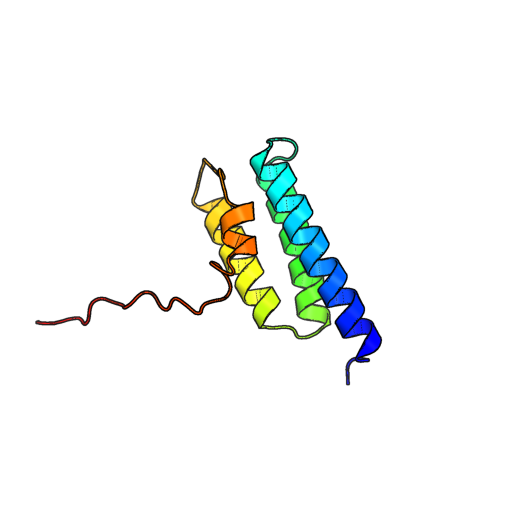7 HIS A CA 1
ATOM 698 C C . HIS A 1 87 ? 11.614 -4.679 11.830 1.00 45.44 87 HIS A C 1
ATOM 700 O O . HIS A 1 87 ? 10.498 -5.094 11.516 1.00 45.44 87 HIS A O 1
ATOM 706 N N . GLU A 1 88 ? 12.671 -5.485 11.934 1.00 38.28 88 GLU A N 1
ATOM 707 C CA . GLU A 1 88 ? 12.467 -6.852 12.400 1.00 38.28 88 GLU A CA 1
ATOM 708 C C . GLU A 1 88 ? 11.792 -6.744 13.775 1.00 38.28 88 GLU A C 1
ATOM 710 O O . GLU A 1 88 ? 12.326 -6.070 14.666 1.00 38.28 88 GLU A O 1
ATOM 715 N N . PRO A 1 89 ? 10.609 -7.343 13.987 1.00 41.53 89 PRO A N 1
ATOM 716 C CA . PRO A 1 89 ? 10.214 -7.648 15.343 1.00 41.53 89 PRO A CA 1
ATOM 717 C C . PRO A 1 89 ? 11.272 -8.619 15.858 1.00 41.53 89 PRO A C 1
ATOM 719 O O . PRO A 1 89 ? 11.425 -9.708 15.304 1.00 41.53 89 PRO A O 1
ATOM 722 N N . SER A 1 90 ? 12.020 -8.218 16.887 1.00 45.09 90 SER A N 1
ATOM 723 C CA . SER A 1 90 ? 12.813 -9.152 17.672 1.00 45.09 90 SER A CA 1
ATOM 724 C C . SER A 1 90 ? 11.850 -10.231 18.155 1.00 45.09 90 SER A C 1
ATOM 726 O O . SER A 1 90 ? 11.064 -10.001 19.079 1.00 45.09 90 SER A O 1
ATOM 728 N N . LEU A 1 91 ? 11.854 -11.386 17.487 1.00 41.69 91 LEU A N 1
ATOM 729 C CA . LEU A 1 91 ? 11.312 -12.608 18.055 1.00 41.69 91 LEU A CA 1
ATOM 730 C C . LEU A 1 91 ? 11.914 -12.703 19.460 1.00 41.69 91 LEU A C 1
ATOM 732 O O . LEU A 1 91 ? 13.137 -12.569 19.582 1.00 41.69 91 LEU A O 1
ATOM 736 N N . PRO A 1 92 ? 11.107 -12.878 20.524 1.00 39.78 92 PRO A N 1
ATOM 737 C CA . PRO A 1 92 ? 11.671 -13.279 21.795 1.00 39.78 92 PRO A CA 1
ATOM 738 C C . PRO A 1 92 ? 12.495 -14.518 21.482 1.00 39.78 92 PRO A C 1
ATOM 740 O O . PRO A 1 92 ? 11.962 -15.490 20.939 1.00 39.78 92 PRO A O 1
ATOM 743 N N . ALA A 1 93 ? 13.803 -14.445 21.734 1.00 51.19 93 ALA A N 1
ATOM 744 C CA . ALA A 1 93 ? 14.619 -15.638 21.765 1.00 51.19 93 ALA A CA 1
ATOM 745 C C . ALA A 1 93 ? 13.841 -16.626 22.634 1.00 51.19 93 ALA A C 1
ATOM 747 O O . ALA A 1 93 ? 13.473 -16.286 23.760 1.00 51.19 93 ALA A O 1
ATOM 748 N N . LEU A 1 94 ? 13.507 -17.789 22.076 1.00 47.28 94 LEU A N 1
ATOM 749 C CA . LEU A 1 94 ? 13.020 -18.924 22.844 1.00 47.28 94 LEU A CA 1
ATOM 750 C C . LEU A 1 94 ? 14.153 -19.313 23.797 1.00 47.28 94 LEU A C 1
ATOM 752 O O . LEU A 1 94 ? 14.967 -20.188 23.524 1.00 47.28 94 LEU A O 1
ATOM 756 N N . SER A 1 95 ? 14.260 -18.564 24.888 1.00 51.34 95 SER A N 1
ATOM 757 C CA . SER A 1 95 ? 15.018 -18.915 26.062 1.00 51.34 95 SER A CA 1
ATOM 758 C C . SER A 1 95 ? 14.180 -19.936 26.813 1.00 51.34 95 SER A C 1
ATOM 760 O O . SER A 1 95 ? 13.082 -19.605 27.261 1.00 51.34 95 SER A O 1
ATOM 762 N N . ALA A 1 96 ? 14.752 -21.129 26.959 1.00 49.72 96 ALA A N 1
ATOM 763 C CA . ALA A 1 96 ? 14.294 -22.236 27.788 1.00 49.72 96 ALA A CA 1
ATOM 764 C C . ALA A 1 96 ? 13.022 -22.957 27.309 1.00 49.72 96 ALA A C 1
ATOM 766 O O . ALA A 1 96 ? 11.907 -22.510 27.561 1.00 49.72 96 ALA A O 1
ATOM 767 N N . LEU A 1 97 ? 13.227 -24.123 26.690 1.00 41.09 97 LEU A N 1
ATOM 768 C CA . LEU A 1 97 ? 12.826 -25.427 27.239 1.00 41.09 97 LEU A CA 1
ATOM 769 C C . LEU A 1 97 ? 13.737 -26.516 26.660 1.00 41.09 97 LEU A C 1
ATOM 771 O O . LEU A 1 97 ? 13.865 -26.566 25.417 1.00 41.09 97 LEU A O 1
#

pLDDT: mean 85.18, std 17.16, range [38.28, 98.25]

Foldseek 3Di:
DDDVVLLVVLVVVLVVQLLVLLVCVLVVVDDLVVSLVSLVVNLVSCVVSVPVQSNQLSVVLNVVSVVDPHSHCVSVCVVVCVSNDPDDPPDPPPDDD

Secondary structure (DSSP, 8-state):
---HHHHHHHHHHHHHHHHHHHHHHHTTSS-HHHHHHHHHHHHHHHHHTT-HHHHHHHHHHHHHHHH-S--TTHHHHHHTTSSSSS----PPP----

Sequence (97 aa):
MINNVIKTKAMGFINQEIERLLTELERGLISKDEAIGGLNTVYNIASGIEDVKYMQTICKIIAYIRSKNYYFKIKSMYSKNYFDGTHEPSLPALSAL

Radius of gyration: 15.27 Å; chains: 1; bounding box: 30×34×47 Å

Organism: NCBI:txid2654974